Protein AF-A0A146LND1-F1 (afdb_monomer_lite)

Secondary structure (DSSP, 8-state):
------EEE-SSTT-S--EEE-SSHHHHHHHHHHHTT-EETTEE----PPPPPPPHHHHHHHHHHHTT--S-----SHHHHHHHHHHHHSTTTTS-HHHHHHHHHHHHHHHHHHHHHHHHHH-GGGHHHHHHTTT-

InterPro domains:
  IPR045850 tRNA (uracil(54)-C(5))-methyltransferase, metazoa type [PTHR45904] (4-134)

Radius of gyration: 28.23 Å; chains: 1; bounding box: 47×46×65 Å

Organism: Lygus hesperus (NCBI:txid30085)

pLDDT: mean 84.32, std 11.9, range [52.16, 97.31]

Foldseek 3Di:
DDQQWDDWADPDPPDPDIDTDHPDPVSVVVCQVVQDQDDDPNDGGHDDDDDPDPPPVVVVVVVCVVVVDPPPPPQPDPVSVVVVCCVVPPPPSVPDPVVVVVVVVVVVVVVVVVVLVVVCVVPVVCVVVSVVVVVD

Structure (mmCIF, N/CA/C/O backbone):
data_AF-A0A146LND1-F1
#
_entry.id   AF-A0A146LND1-F1
#
loop_
_atom_site.group_PDB
_atom_site.id
_atom_site.type_symbol
_atom_site.label_atom_id
_atom_site.label_alt_id
_atom_site.label_comp_id
_atom_site.label_asym_id
_atom_site.label_entity_id
_atom_site.label_seq_id
_atom_site.pdbx_PDB_ins_code
_atom_site.Cartn_x
_atom_site.Cartn_y
_atom_site.Cartn_z
_atom_site.occupancy
_atom_site.B_iso_or_equiv
_atom_site.auth_seq_id
_atom_site.auth_comp_id
_atom_site.auth_asym_id
_atom_site.auth_atom_id
_atom_site.pdbx_PDB_model_num
ATOM 1 N N . MET A 1 1 ? -1.379 -22.135 -39.440 1.00 59.41 1 MET A N 1
ATOM 2 C CA . MET A 1 1 ? -0.492 -21.142 -38.795 1.00 59.41 1 MET A CA 1
ATOM 3 C C . MET A 1 1 ? 0.489 -21.910 -37.921 1.00 59.41 1 MET A C 1
ATOM 5 O O . MET A 1 1 ? 0.164 -22.180 -36.775 1.00 59.41 1 MET A O 1
ATOM 9 N N . ASN A 1 2 ? 1.639 -22.322 -38.460 1.00 70.12 2 ASN A N 1
ATOM 10 C CA . ASN A 1 2 ? 2.648 -23.042 -37.677 1.00 70.12 2 ASN A CA 1
ATOM 11 C C . ASN A 1 2 ? 3.751 -22.055 -37.302 1.00 70.12 2 ASN A C 1
ATOM 13 O O . ASN A 1 2 ? 4.668 -21.817 -38.080 1.00 70.12 2 ASN A O 1
ATOM 17 N N . LEU A 1 3 ? 3.598 -21.429 -36.137 1.00 81.00 3 LEU A N 1
ATOM 18 C CA . LEU A 1 3 ? 4.595 -20.544 -35.546 1.00 81.00 3 LEU A CA 1
ATOM 19 C C . LEU A 1 3 ? 5.175 -21.231 -34.311 1.00 81.00 3 LEU A C 1
ATOM 21 O O . LEU A 1 3 ? 4.425 -21.737 -33.476 1.00 81.00 3 LEU A O 1
ATOM 25 N N . ASN A 1 4 ? 6.498 -21.241 -34.198 1.00 85.75 4 ASN A N 1
ATOM 26 C CA . ASN A 1 4 ? 7.204 -21.841 -33.074 1.00 85.75 4 ASN A CA 1
ATOM 27 C C . ASN A 1 4 ? 7.259 -20.841 -31.906 1.00 85.75 4 ASN A C 1
ATOM 29 O O . ASN A 1 4 ? 8.152 -20.007 -31.787 1.00 85.75 4 ASN A O 1
ATOM 33 N N . ILE A 1 5 ? 6.207 -20.853 -31.089 1.00 88.94 5 ILE A N 1
ATOM 34 C CA . ILE A 1 5 ? 6.020 -19.907 -29.986 1.00 88.94 5 ILE A CA 1
ATOM 35 C C . ILE A 1 5 ? 6.566 -20.522 -28.699 1.00 88.94 5 ILE A C 1
ATOM 37 O O . ILE A 1 5 ? 6.114 -21.578 -28.268 1.00 88.94 5 ILE A O 1
ATOM 41 N N . SER A 1 6 ? 7.481 -19.815 -28.035 1.00 89.62 6 SER A N 1
ATOM 42 C CA . SER A 1 6 ? 8.043 -20.242 -26.750 1.00 89.62 6 SER A CA 1
ATOM 43 C C . SER A 1 6 ? 7.145 -19.857 -25.571 1.00 89.62 6 SER A C 1
ATOM 45 O O . SER A 1 6 ? 6.941 -20.647 -24.650 1.00 89.62 6 SER A O 1
ATOM 47 N N . LYS A 1 7 ? 6.597 -18.634 -25.570 1.00 88.69 7 LYS A N 1
ATOM 48 C CA . LYS A 1 7 ? 5.768 -18.145 -24.458 1.00 88.69 7 LYS A CA 1
ATOM 49 C C . LYS A 1 7 ? 4.770 -17.089 -24.902 1.00 88.69 7 LYS A C 1
ATOM 51 O O . LYS A 1 7 ? 5.092 -16.238 -25.723 1.00 88.69 7 LYS A O 1
ATOM 56 N N . VAL A 1 8 ? 3.594 -17.084 -24.278 1.00 90.06 8 VAL A N 1
ATOM 57 C CA . VAL A 1 8 ? 2.606 -16.006 -24.410 1.00 90.06 8 VAL A CA 1
ATOM 58 C C . VAL A 1 8 ? 2.343 -15.405 -23.029 1.00 90.06 8 VAL A C 1
ATOM 60 O O . VAL A 1 8 ? 2.047 -16.131 -22.082 1.00 90.06 8 VAL A O 1
ATOM 63 N N . LYS A 1 9 ? 2.498 -14.083 -22.886 1.00 88.88 9 LYS A N 1
ATOM 64 C CA . LYS A 1 9 ? 2.273 -13.344 -21.632 1.00 88.88 9 LYS A CA 1
ATOM 65 C C . LYS A 1 9 ? 1.217 -12.262 -21.839 1.00 88.88 9 LYS A C 1
ATOM 67 O O . LYS A 1 9 ? 1.437 -11.333 -22.609 1.00 88.88 9 LYS A O 1
ATOM 72 N N . ALA A 1 10 ? 0.109 -12.333 -21.109 1.00 88.69 10 ALA A N 1
ATOM 73 C CA . ALA A 1 10 ? -0.846 -11.232 -21.031 1.00 88.69 10 ALA A CA 1
ATOM 74 C C . ALA A 1 10 ? -0.489 -10.318 -19.840 1.00 88.69 10 ALA A C 1
ATOM 76 O O . ALA A 1 10 ? -0.214 -10.835 -18.757 1.00 88.69 10 ALA A O 1
ATOM 77 N N . PRO A 1 11 ? -0.496 -8.982 -19.997 1.00 84.19 11 PRO A N 1
ATOM 78 C CA . PRO A 1 11 ? -0.196 -8.057 -18.902 1.00 84.19 11 PRO A CA 1
ATOM 79 C C . PRO A 1 11 ? -1.283 -8.039 -17.813 1.00 84.19 11 PRO A C 1
ATOM 81 O O . PRO A 1 11 ? -0.997 -7.685 -16.676 1.00 84.19 11 PRO A O 1
ATOM 84 N N . ALA A 1 12 ? -2.518 -8.432 -18.139 1.00 83.44 12 ALA A N 1
ATOM 85 C CA . ALA A 1 12 ? -3.626 -8.558 -17.193 1.00 83.44 12 ALA A CA 1
ATOM 86 C C . ALA A 1 12 ? -4.625 -9.631 -17.659 1.00 83.44 12 ALA A C 1
ATOM 88 O O . ALA A 1 12 ? -4.731 -9.900 -18.857 1.00 83.44 12 ALA A O 1
ATOM 89 N N . ILE A 1 13 ? -5.413 -10.181 -16.725 1.00 77.69 13 ILE A N 1
ATOM 90 C CA . ILE A 1 13 ? -6.394 -11.265 -16.959 1.00 77.69 13 ILE A CA 1
ATOM 91 C C . ILE A 1 13 ? -7.433 -10.910 -18.046 1.00 77.69 13 ILE A C 1
ATOM 93 O O . ILE A 1 13 ? -7.933 -11.795 -18.730 1.00 77.69 13 ILE A O 1
ATOM 97 N N . LYS A 1 14 ? -7.737 -9.618 -18.247 1.00 82.38 14 LYS A N 1
ATOM 98 C CA . LYS A 1 14 ? -8.683 -9.118 -19.269 1.00 82.38 14 LYS A CA 1
ATOM 99 C C . LYS A 1 14 ? -8.028 -8.196 -20.307 1.00 82.38 14 LYS A C 1
ATOM 101 O O . LYS A 1 14 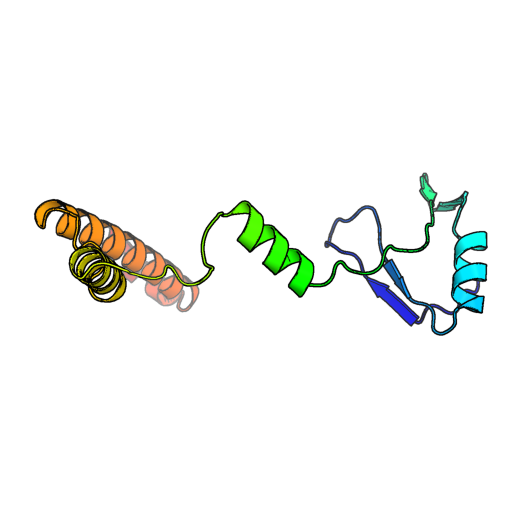? -8.683 -7.314 -20.861 1.00 82.38 14 LYS A O 1
ATOM 106 N N . SER A 1 15 ? -6.724 -8.345 -20.538 1.00 82.12 15 SER A N 1
ATOM 107 C CA . SER A 1 15 ? -6.015 -7.518 -21.518 1.00 82.12 15 SER A CA 1
ATOM 108 C C . SER A 1 15 ? -6.477 -7.811 -22.950 1.00 82.12 15 SER A C 1
ATOM 110 O O . SER A 1 15 ? -6.663 -8.966 -23.325 1.00 82.12 15 SER A O 1
ATOM 112 N N . LYS A 1 16 ? -6.602 -6.760 -23.772 1.00 85.81 16 LYS A N 1
ATOM 113 C CA . LYS A 1 16 ? -6.890 -6.857 -25.218 1.00 85.81 16 LYS A CA 1
ATOM 114 C C . LYS A 1 16 ? -5.655 -7.211 -26.063 1.00 85.81 16 LYS A C 1
ATOM 116 O O . LYS A 1 16 ? -5.769 -7.357 -27.273 1.00 85.81 16 LYS A O 1
ATOM 121 N N . TRP A 1 17 ? -4.485 -7.317 -25.436 1.00 88.31 17 TRP A N 1
ATOM 122 C CA . TRP A 1 17 ? -3.197 -7.556 -26.088 1.00 88.31 17 TRP A CA 1
ATOM 123 C C . TRP A 1 17 ? -2.313 -8.473 -25.237 1.00 88.31 17 TRP A C 1
ATOM 125 O O . TRP A 1 17 ? -2.488 -8.564 -24.016 1.00 88.31 17 TRP A O 1
ATOM 135 N N . ALA A 1 18 ? -1.367 -9.151 -25.883 1.00 90.50 18 ALA A N 1
ATOM 136 C CA . ALA A 1 18 ? -0.433 -10.076 -25.253 1.00 90.50 18 ALA A CA 1
ATOM 137 C C . ALA A 1 18 ? 0.949 -9.983 -25.911 1.00 90.50 18 ALA A C 1
ATOM 139 O O . ALA A 1 18 ? 1.072 -9.626 -27.080 1.00 90.50 18 ALA A O 1
ATOM 140 N N . TYR A 1 19 ? 1.981 -10.341 -25.155 1.00 90.88 19 TYR A N 1
ATOM 141 C CA . TYR A 1 19 ? 3.338 -10.515 -25.651 1.00 90.88 19 TYR A CA 1
ATOM 142 C C . TYR A 1 19 ? 3.549 -11.957 -26.086 1.00 90.88 19 TYR A C 1
ATOM 144 O O . TYR A 1 19 ? 3.202 -12.884 -25.352 1.00 90.88 19 TYR A O 1
ATOM 152 N N . VAL A 1 20 ? 4.177 -12.139 -27.242 1.00 91.06 20 VAL A N 1
ATOM 153 C CA . VAL A 1 20 ? 4.569 -13.447 -27.765 1.00 91.06 20 VAL A CA 1
ATOM 154 C C . VAL A 1 20 ? 6.092 -13.493 -27.830 1.00 91.06 20 VAL A C 1
ATOM 156 O O . VAL A 1 20 ? 6.721 -12.600 -28.391 1.00 91.06 20 VAL A O 1
ATOM 159 N N . CYS A 1 21 ? 6.684 -14.513 -27.218 1.00 90.31 21 CYS A N 1
ATOM 160 C CA . CYS A 1 21 ? 8.120 -14.759 -27.225 1.00 90.31 21 CYS A CA 1
ATOM 161 C C . CYS A 1 21 ? 8.437 -15.902 -28.192 1.00 90.31 21 CYS A C 1
ATOM 163 O O . CYS A 1 21 ? 7.810 -16.963 -28.126 1.00 90.31 21 CYS A O 1
ATOM 165 N N . PHE A 1 22 ? 9.445 -15.688 -29.032 1.00 91.44 22 PHE A N 1
ATOM 166 C CA . PHE A 1 22 ? 9.978 -16.660 -29.985 1.00 91.44 22 PHE A CA 1
ATOM 167 C C . PHE A 1 22 ? 11.398 -17.063 -29.565 1.00 91.44 22 PHE A C 1
ATOM 169 O O . PHE A 1 22 ? 12.083 -16.248 -28.940 1.00 91.44 22 PHE A O 1
ATOM 176 N N . PRO A 1 23 ? 11.843 -18.292 -29.868 1.00 90.19 23 PRO A N 1
ATOM 177 C CA . PRO A 1 23 ? 13.183 -18.756 -29.518 1.00 90.19 23 PRO A CA 1
ATOM 178 C C . PRO A 1 23 ? 14.282 -18.121 -30.388 1.00 90.19 23 PRO A C 1
ATOM 180 O O . PRO A 1 23 ? 15.410 -17.995 -29.921 1.00 90.19 23 PRO A O 1
ATOM 183 N N . SER A 1 24 ? 13.972 -17.680 -31.614 1.00 90.00 24 SER A N 1
ATOM 184 C CA . SER A 1 24 ? 14.918 -17.000 -32.508 1.00 90.00 24 SER A CA 1
ATOM 185 C C . SER A 1 24 ? 14.353 -15.696 -33.085 1.00 90.00 24 SER A C 1
ATOM 187 O O . SER A 1 24 ? 13.137 -15.488 -33.155 1.00 90.00 24 SER A O 1
ATOM 189 N N . ALA A 1 25 ? 15.247 -14.796 -33.512 1.00 88.62 25 ALA A N 1
ATOM 190 C CA . ALA A 1 25 ? 14.863 -13.540 -34.161 1.00 88.62 25 ALA A CA 1
ATOM 191 C C . ALA A 1 25 ? 14.183 -13.774 -35.523 1.00 88.62 25 ALA A C 1
ATOM 193 O O . ALA A 1 25 ? 13.220 -13.090 -35.858 1.00 88.62 25 ALA A O 1
ATOM 194 N N . GLU A 1 26 ? 14.619 -14.790 -36.269 1.00 90.00 26 GLU A N 1
ATOM 195 C CA . GLU A 1 26 ? 14.029 -15.147 -37.563 1.00 90.00 26 GLU A CA 1
ATOM 196 C C . GLU A 1 26 ? 12.573 -15.605 -37.426 1.00 90.00 26 GLU A C 1
ATOM 198 O O . GLU A 1 26 ? 11.707 -15.229 -38.217 1.00 90.00 26 GLU A O 1
ATOM 203 N N . GLU A 1 27 ? 12.276 -16.413 -36.405 1.00 88.50 27 GLU A N 1
ATOM 204 C CA . GLU A 1 27 ? 10.912 -16.864 -36.127 1.00 88.50 27 GLU A CA 1
ATOM 205 C C . GLU A 1 27 ? 10.026 -15.730 -35.612 1.00 88.50 27 GLU A C 1
ATOM 207 O O . GLU A 1 27 ? 8.843 -15.682 -35.955 1.00 88.50 27 GLU A O 1
ATOM 212 N N . ARG A 1 28 ? 10.597 -14.778 -34.860 1.00 90.44 28 ARG A N 1
ATOM 213 C CA . ARG A 1 28 ? 9.903 -13.543 -34.474 1.00 90.44 28 ARG A CA 1
ATOM 214 C C . ARG A 1 28 ? 9.463 -12.751 -35.703 1.00 90.44 28 ARG A C 1
ATOM 216 O O . ARG A 1 28 ? 8.312 -12.327 -35.747 1.00 90.44 28 ARG A O 1
ATOM 223 N N . ASP A 1 29 ? 10.333 -12.566 -36.691 1.00 90.44 29 ASP A N 1
ATOM 224 C CA . ASP A 1 29 ? 10.031 -11.745 -37.873 1.00 90.44 29 ASP A CA 1
ATOM 225 C C . ASP A 1 29 ? 9.032 -12.444 -38.815 1.00 90.44 29 ASP A C 1
ATOM 227 O O . ASP A 1 29 ? 8.101 -11.816 -39.335 1.00 90.44 29 ASP A O 1
ATOM 231 N N . LYS A 1 30 ? 9.131 -13.776 -38.939 1.00 89.31 30 LYS A N 1
ATOM 232 C CA . LYS A 1 30 ? 8.104 -14.614 -39.587 1.00 89.31 30 LYS A CA 1
ATOM 233 C C . LYS A 1 30 ? 6.757 -14.496 -38.870 1.00 89.31 30 LYS A C 1
ATOM 235 O O . LYS A 1 30 ? 5.721 -14.315 -39.515 1.00 89.31 30 LYS A O 1
ATOM 240 N N . GLY A 1 31 ? 6.767 -14.558 -37.539 1.00 88.12 31 GLY A N 1
ATOM 241 C CA . GLY A 1 31 ? 5.590 -14.375 -36.696 1.00 88.12 31 GLY A CA 1
ATOM 242 C C . GLY A 1 31 ? 4.969 -12.990 -36.847 1.00 88.12 31 GLY A C 1
ATOM 243 O O . GLY A 1 31 ? 3.755 -12.889 -36.994 1.00 88.12 31 GLY A O 1
ATOM 244 N N . LEU A 1 32 ? 5.783 -11.934 -36.891 1.00 89.88 32 LEU A N 1
ATOM 245 C CA . LEU A 1 32 ? 5.337 -10.555 -37.080 1.00 89.88 32 LEU A CA 1
ATOM 246 C C . LEU A 1 32 ? 4.608 -10.383 -38.415 1.00 89.88 32 LEU A C 1
ATOM 248 O O . LEU A 1 32 ? 3.494 -9.868 -38.438 1.00 89.88 32 LEU A O 1
ATOM 252 N N . THR A 1 33 ? 5.198 -10.877 -39.502 1.00 89.06 33 THR A N 1
ATOM 253 C CA . THR A 1 33 ? 4.611 -10.791 -40.849 1.00 89.06 33 THR A CA 1
ATOM 254 C C . THR A 1 33 ? 3.319 -11.603 -40.961 1.00 89.06 33 THR A C 1
ATOM 256 O O . THR A 1 33 ? 2.369 -11.173 -41.602 1.00 89.06 33 THR A O 1
ATOM 259 N N . THR A 1 34 ? 3.262 -12.768 -40.308 1.00 87.62 34 THR A N 1
ATOM 260 C CA . THR A 1 34 ? 2.100 -13.670 -40.369 1.00 87.62 34 THR A CA 1
ATOM 261 C C . THR A 1 34 ? 0.938 -13.199 -39.491 1.00 87.62 34 THR A C 1
ATOM 263 O O . THR A 1 34 ? -0.222 -13.386 -39.849 1.00 87.62 34 THR A O 1
ATOM 266 N N . LEU A 1 35 ? 1.230 -12.639 -38.311 1.00 87.44 35 LEU A N 1
ATOM 267 C CA . LEU A 1 35 ? 0.215 -12.221 -37.339 1.00 87.44 35 LEU A CA 1
ATOM 268 C C . LEU A 1 35 ? -0.322 -10.817 -37.621 1.00 87.44 35 LEU A C 1
ATOM 270 O O . LEU A 1 35 ? -1.473 -10.537 -37.285 1.00 87.44 35 LEU A O 1
ATOM 274 N N . ASN A 1 36 ? 0.481 -9.936 -38.221 1.00 89.25 36 ASN A N 1
ATOM 275 C CA . ASN A 1 36 ? 0.035 -8.591 -38.550 1.00 89.25 36 ASN A CA 1
ATOM 276 C C . ASN A 1 36 ? -0.986 -8.628 -39.698 1.00 89.25 36 ASN A C 1
ATOM 278 O O . ASN A 1 36 ? -0.681 -9.083 -40.796 1.00 89.25 36 ASN A O 1
ATOM 282 N N . GLY A 1 37 ? -2.207 -8.160 -39.444 1.00 84.69 37 GLY A N 1
ATOM 283 C CA . GLY A 1 37 ? -3.304 -8.193 -40.415 1.00 84.69 37 GLY A CA 1
ATOM 284 C C . GLY A 1 37 ? -4.093 -9.506 -40.443 1.00 84.69 37 GLY A C 1
ATOM 285 O O . GLY A 1 37 ? -5.069 -9.613 -41.186 1.00 84.69 37 GLY A O 1
ATOM 286 N N . ALA A 1 38 ? -3.738 -10.497 -39.619 1.00 85.62 38 ALA A N 1
ATOM 287 C CA . ALA A 1 38 ? -4.488 -11.745 -39.541 1.00 85.62 38 ALA A CA 1
ATOM 288 C C . ALA A 1 38 ? -5.875 -11.518 -38.917 1.00 85.62 38 ALA A C 1
ATOM 290 O O . ALA A 1 38 ? -6.013 -10.873 -37.873 1.00 85.62 38 ALA A O 1
ATOM 291 N N . LYS A 1 39 ? -6.920 -12.085 -39.528 1.00 86.38 39 LYS A N 1
ATOM 292 C CA . LYS A 1 39 ? -8.282 -12.038 -38.984 1.00 86.38 39 LYS A CA 1
ATOM 293 C C . LYS A 1 39 ? -8.448 -13.124 -37.925 1.00 86.38 39 LYS A C 1
ATOM 295 O O . LYS A 1 39 ? -8.420 -14.312 -38.237 1.00 86.38 39 LYS A O 1
ATOM 300 N N . PHE A 1 40 ? -8.645 -12.719 -36.675 1.00 82.50 40 PHE A N 1
ATOM 301 C CA . PHE A 1 40 ? -8.917 -13.621 -35.562 1.00 82.50 40 PHE A CA 1
ATOM 302 C C . PHE A 1 40 ? -10.292 -13.319 -34.969 1.00 82.50 40 PHE A C 1
ATOM 304 O O . PHE A 1 40 ? -10.549 -12.230 -34.451 1.00 82.50 40 PHE A O 1
ATOM 311 N N . LYS A 1 41 ? -11.198 -14.300 -35.051 1.00 84.19 41 LYS A N 1
ATOM 312 C CA . LYS A 1 41 ? -12.630 -14.112 -34.774 1.00 84.19 41 LYS A CA 1
ATOM 313 C C . LYS A 1 41 ? -13.182 -12.941 -35.611 1.00 84.19 41 LYS A C 1
ATOM 315 O O . LYS A 1 41 ? -13.153 -13.000 -36.838 1.00 84.19 41 LYS A O 1
ATOM 320 N N . ALA A 1 42 ? -13.654 -11.879 -34.959 1.00 82.62 42 ALA A N 1
ATOM 321 C CA . ALA A 1 42 ? -14.198 -10.678 -35.592 1.00 82.62 42 ALA A CA 1
ATOM 322 C C . ALA A 1 42 ? -13.214 -9.488 -35.619 1.00 82.62 42 ALA A C 1
ATOM 324 O O . ALA A 1 42 ? -13.603 -8.400 -36.029 1.00 82.62 42 ALA A O 1
ATOM 325 N N . ALA A 1 43 ? -11.962 -9.670 -35.183 1.00 81.69 43 ALA A N 1
ATOM 326 C CA . ALA A 1 43 ? -10.972 -8.598 -35.082 1.00 81.69 43 ALA A CA 1
ATOM 327 C C . ALA A 1 43 ? -9.760 -8.851 -35.990 1.00 81.69 43 ALA A C 1
ATOM 329 O O . ALA A 1 43 ? -9.365 -9.993 -36.227 1.00 81.69 43 ALA A O 1
ATOM 330 N N . ILE A 1 44 ? -9.161 -7.770 -36.485 1.00 88.25 44 ILE A N 1
ATOM 331 C CA . ILE A 1 44 ? -7.888 -7.804 -37.208 1.00 88.25 44 ILE A CA 1
ATOM 332 C C . ILE A 1 44 ? -6.779 -7.647 -36.170 1.00 88.25 44 ILE A C 1
ATOM 334 O O . ILE A 1 44 ? -6.774 -6.682 -35.405 1.00 88.25 44 ILE A O 1
ATOM 338 N N . LEU A 1 45 ? -5.868 -8.614 -36.113 1.00 88.12 45 LEU A N 1
ATOM 339 C CA . LEU A 1 45 ? -4.726 -8.562 -35.213 1.00 88.12 45 LEU A CA 1
ATOM 340 C C . LEU A 1 45 ? -3.698 -7.559 -35.738 1.00 88.12 45 LEU A C 1
ATOM 342 O O . LEU A 1 45 ? -3.368 -7.545 -36.922 1.00 88.12 45 LEU A O 1
ATOM 346 N N . GLN A 1 46 ? -3.172 -6.739 -34.836 1.00 88.12 46 GLN A N 1
ATOM 347 C CA . GLN A 1 46 ? -2.028 -5.874 -35.098 1.00 88.12 46 GLN A CA 1
ATOM 348 C C . GLN A 1 46 ? -0.844 -6.407 -34.305 1.00 88.12 46 GLN A C 1
ATOM 350 O O . GLN A 1 46 ? -0.950 -6.628 -33.096 1.00 88.12 46 GLN A O 1
ATOM 355 N N . ALA A 1 47 ? 0.277 -6.621 -34.986 1.00 90.38 47 ALA A N 1
ATOM 356 C CA . ALA A 1 47 ? 1.505 -7.083 -34.361 1.00 90.38 47 ALA A CA 1
ATOM 357 C C . ALA A 1 47 ? 2.605 -6.035 -34.562 1.00 90.38 47 ALA A C 1
ATOM 359 O O . ALA A 1 47 ? 2.810 -5.536 -35.665 1.00 90.38 47 ALA A O 1
ATOM 360 N N . LYS A 1 48 ? 3.308 -5.701 -33.478 1.00 90.56 48 LYS A N 1
ATOM 361 C CA . LYS A 1 48 ? 4.465 -4.797 -33.449 1.00 90.56 48 LYS A CA 1
ATOM 362 C C . LYS A 1 48 ? 5.574 -5.485 -32.658 1.00 90.56 48 LYS A C 1
ATOM 364 O O . LYS A 1 48 ? 5.288 -6.234 -31.721 1.00 90.56 48 LYS A O 1
ATOM 369 N N . VAL A 1 49 ? 6.831 -5.207 -32.998 1.00 89.56 49 VAL A N 1
ATOM 370 C CA . VAL A 1 49 ? 7.956 -5.526 -32.112 1.00 89.56 49 VAL A CA 1
ATOM 371 C C . VAL A 1 49 ? 7.745 -4.797 -30.784 1.00 89.56 49 VAL A C 1
ATOM 373 O O . VAL A 1 49 ? 7.532 -3.584 -30.760 1.00 89.56 49 VAL A O 1
ATOM 376 N N . ALA A 1 50 ? 7.741 -5.559 -29.691 1.00 86.62 50 ALA A N 1
ATOM 377 C CA . ALA A 1 50 ? 7.564 -5.011 -28.357 1.00 86.62 50 ALA A CA 1
ATOM 378 C C . ALA A 1 50 ? 8.752 -4.119 -27.996 1.00 86.62 50 ALA A C 1
ATOM 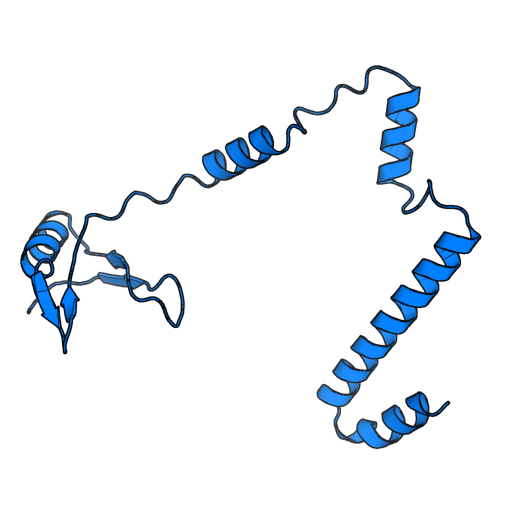380 O O . ALA A 1 50 ? 9.906 -4.514 -28.176 1.00 86.62 50 ALA A O 1
ATOM 381 N N . ASP A 1 51 ? 8.455 -2.940 -27.459 1.00 83.88 51 ASP A N 1
ATOM 382 C CA . ASP A 1 51 ? 9.483 -2.071 -26.908 1.00 83.88 51 ASP A CA 1
ATOM 383 C C . ASP A 1 51 ? 10.119 -2.777 -25.693 1.00 83.88 51 ASP A C 1
ATOM 385 O O . ASP A 1 51 ? 9.410 -3.454 -24.931 1.00 83.88 51 ASP A O 1
ATOM 389 N N . PRO A 1 52 ? 11.450 -2.686 -25.518 1.00 78.12 52 PRO A N 1
ATOM 390 C CA . PRO A 1 52 ? 12.113 -3.301 -24.381 1.00 78.12 52 PRO A CA 1
ATOM 391 C C . PRO A 1 52 ? 11.486 -2.791 -23.086 1.00 78.12 52 PRO A C 1
ATOM 393 O O . PRO A 1 52 ? 11.088 -1.626 -22.984 1.00 78.12 52 PRO A O 1
ATOM 396 N N . ALA A 1 53 ? 11.383 -3.675 -22.090 1.00 71.62 53 ALA A N 1
ATOM 397 C CA . ALA A 1 53 ? 10.861 -3.277 -20.795 1.00 71.62 53 ALA A CA 1
ATOM 398 C C . ALA A 1 53 ? 11.693 -2.086 -20.286 1.00 71.62 53 ALA A C 1
ATOM 400 O O . ALA A 1 53 ? 12.922 -2.184 -20.262 1.00 71.62 53 ALA A O 1
ATOM 401 N N . PRO A 1 54 ? 11.055 -0.966 -19.910 1.00 70.50 54 PRO A N 1
ATOM 402 C CA . PRO A 1 54 ? 11.778 0.184 -19.390 1.00 70.50 54 PRO A CA 1
ATOM 403 C C . PRO A 1 54 ? 12.579 -0.255 -18.168 1.00 70.50 54 PRO A C 1
ATOM 405 O O . PRO A 1 54 ? 12.030 -0.920 -17.283 1.00 70.50 54 PRO A O 1
ATOM 408 N N . ASP A 1 55 ? 13.862 0.107 -18.146 1.00 74.12 55 ASP A N 1
ATOM 409 C CA . ASP A 1 55 ? 14.783 -0.271 -17.081 1.00 74.12 55 ASP A CA 1
ATOM 410 C C . ASP A 1 55 ? 14.172 0.106 -15.714 1.00 74.12 55 ASP A C 1
ATOM 412 O O . ASP A 1 55 ? 13.806 1.273 -15.503 1.00 74.12 55 ASP A O 1
ATOM 416 N N . PRO A 1 56 ? 14.024 -0.859 -14.784 1.00 69.50 56 PRO A N 1
ATOM 417 C CA . PRO A 1 56 ? 13.516 -0.595 -13.443 1.00 69.50 56 PRO A CA 1
ATOM 418 C C . PRO A 1 56 ? 14.259 0.544 -12.737 1.00 69.50 56 PRO A C 1
ATOM 420 O O . PRO A 1 56 ? 13.641 1.311 -11.999 1.00 69.50 56 PRO A O 1
ATOM 423 N N . PHE A 1 57 ? 15.564 0.688 -12.982 1.00 67.69 57 PHE A N 1
ATOM 424 C CA . PHE A 1 57 ? 16.385 1.751 -12.413 1.00 67.69 57 PHE A CA 1
ATOM 425 C C . PHE A 1 57 ? 16.108 3.107 -13.054 1.00 67.69 57 PHE A C 1
ATOM 427 O O . PHE A 1 57 ? 16.103 4.114 -12.353 1.00 67.69 57 PHE A O 1
ATOM 434 N N . VAL A 1 58 ? 15.809 3.153 -14.354 1.00 69.62 58 VAL A N 1
ATOM 435 C CA . VAL A 1 58 ? 15.424 4.401 -15.033 1.00 69.62 58 VAL A CA 1
ATOM 436 C C . VAL A 1 58 ? 14.045 4.867 -14.568 1.00 69.62 58 VAL A C 1
ATOM 438 O O . VAL A 1 58 ? 13.843 6.064 -14.376 1.00 69.62 58 VAL A O 1
ATOM 441 N N . LYS A 1 59 ? 13.110 3.940 -14.316 1.00 67.00 59 LYS A N 1
ATOM 442 C CA . LYS A 1 59 ? 11.816 4.267 -13.696 1.00 67.00 59 LYS A CA 1
ATOM 443 C C . LYS A 1 59 ? 11.982 4.848 -12.297 1.00 67.00 59 LYS A C 1
ATOM 445 O O . LYS A 1 59 ? 11.505 5.953 -12.070 1.00 67.00 59 LYS A O 1
ATOM 450 N N . ARG A 1 60 ? 12.715 4.158 -11.415 1.00 65.88 60 ARG A N 1
ATOM 451 C CA . ARG A 1 60 ? 12.994 4.639 -10.050 1.00 65.88 60 ARG A CA 1
ATOM 452 C C . ARG A 1 60 ? 13.678 6.000 -10.060 1.00 65.88 60 ARG A C 1
ATOM 454 O O . ARG A 1 60 ? 13.227 6.907 -9.384 1.00 65.88 60 ARG A O 1
ATOM 461 N N . LYS A 1 61 ? 14.693 6.182 -10.906 1.00 67.38 61 LYS A N 1
ATOM 462 C CA . LYS A 1 61 ? 15.414 7.453 -11.027 1.00 67.38 61 LYS A CA 1
ATOM 463 C C . LYS A 1 61 ? 14.522 8.594 -11.526 1.00 67.38 61 LYS A C 1
ATOM 465 O O . LYS A 1 61 ? 14.683 9.726 -11.085 1.00 67.38 61 LYS A O 1
ATOM 470 N N . ASN A 1 62 ? 13.590 8.319 -12.438 1.00 66.19 62 ASN A N 1
ATOM 471 C CA . ASN A 1 62 ? 12.634 9.323 -12.910 1.00 66.19 62 ASN A CA 1
ATOM 472 C C . ASN A 1 62 ? 11.520 9.605 -11.893 1.00 66.19 62 ASN A C 1
ATOM 474 O O . ASN A 1 62 ? 11.046 10.736 -11.847 1.00 66.19 62 ASN A O 1
ATOM 478 N N . GLU A 1 63 ? 11.096 8.618 -11.101 1.00 65.06 63 GLU A N 1
ATOM 479 C CA . GLU A 1 63 ? 10.175 8.815 -9.972 1.00 65.06 63 GLU A CA 1
ATOM 480 C C . GLU A 1 63 ? 10.844 9.654 -8.877 1.00 65.06 63 GLU A C 1
ATOM 482 O O . GLU A 1 63 ? 10.315 10.701 -8.527 1.00 65.06 63 GLU A O 1
ATOM 487 N N . GLU A 1 64 ? 12.068 9.308 -8.468 1.00 63.53 64 GLU A N 1
ATOM 488 C CA . GLU A 1 64 ? 12.897 10.097 -7.541 1.00 63.53 64 GLU A CA 1
ATOM 489 C C . GLU A 1 64 ? 13.141 11.529 -8.055 1.00 63.53 64 GLU A C 1
ATOM 491 O O . GLU A 1 64 ? 13.115 12.492 -7.289 1.00 63.53 64 GLU A O 1
ATOM 496 N N . ALA A 1 65 ? 13.347 11.701 -9.367 1.00 62.09 65 ALA A N 1
ATOM 497 C CA . ALA A 1 65 ? 13.520 13.021 -9.974 1.00 62.09 65 ALA A CA 1
ATOM 498 C C . ALA A 1 65 ? 12.214 13.835 -10.051 1.00 62.09 65 ALA A C 1
ATOM 500 O O . ALA A 1 65 ? 12.268 15.063 -10.005 1.00 62.09 65 ALA A O 1
ATOM 501 N N . ARG A 1 66 ? 11.052 13.180 -10.178 1.00 59.22 66 ARG A N 1
ATOM 502 C CA . ARG A 1 66 ? 9.727 13.831 -10.188 1.00 59.22 66 ARG A CA 1
ATOM 503 C C . ARG A 1 66 ? 9.222 14.147 -8.783 1.00 59.22 66 ARG A C 1
ATOM 505 O O . ARG A 1 66 ? 8.525 15.141 -8.618 1.00 59.22 66 ARG A O 1
ATOM 512 N N . GLU A 1 67 ? 9.595 13.344 -7.791 1.00 54.97 67 GLU A N 1
ATOM 513 C CA . GLU A 1 67 ? 9.267 13.554 -6.375 1.00 54.97 67 GLU A CA 1
ATOM 514 C C . GLU A 1 67 ? 10.219 14.527 -5.662 1.00 54.97 67 GLU A C 1
ATOM 516 O O . GLU A 1 67 ? 10.071 14.760 -4.465 1.00 54.97 67 GLU A O 1
ATOM 521 N N . GLY A 1 68 ? 11.163 15.148 -6.380 1.00 53.81 68 GLY A N 1
ATOM 522 C CA . GLY A 1 68 ? 11.903 16.317 -5.895 1.00 53.81 68 GLY A CA 1
ATOM 523 C C . GLY A 1 68 ? 12.627 16.122 -4.558 1.00 53.81 68 GLY A C 1
ATOM 524 O O . GLY A 1 68 ? 12.845 17.098 -3.846 1.00 53.81 68 GLY A O 1
ATOM 525 N N . SER A 1 69 ? 12.990 14.894 -4.183 1.00 58.88 69 SER A N 1
ATOM 526 C CA . SER A 1 69 ? 13.585 14.617 -2.877 1.00 58.88 69 SER A CA 1
ATOM 527 C C . SER A 1 69 ? 14.399 13.324 -2.894 1.00 58.88 69 SER A C 1
ATOM 529 O O . SER A 1 69 ? 14.076 12.385 -3.610 1.00 58.88 69 SER A O 1
ATOM 531 N N . ASN A 1 70 ? 15.445 13.281 -2.067 1.00 52.56 70 ASN A N 1
ATOM 532 C CA . ASN A 1 70 ? 16.352 12.155 -1.794 1.00 52.56 70 ASN A CA 1
ATOM 533 C C . ASN A 1 70 ? 17.640 12.004 -2.620 1.00 52.56 70 ASN A C 1
ATOM 535 O O . ASN A 1 70 ? 18.262 10.941 -2.617 1.00 52.56 70 ASN A O 1
ATOM 539 N N . LYS A 1 71 ? 18.225 13.106 -3.104 1.00 55.97 71 LYS A N 1
ATOM 540 C CA . LYS A 1 71 ? 19.669 13.242 -2.832 1.00 55.97 71 LYS A CA 1
ATOM 541 C C . LYS A 1 71 ? 19.746 13.526 -1.342 1.00 55.97 71 LYS A C 1
ATOM 543 O O . LYS A 1 71 ? 19.313 14.608 -0.972 1.00 55.97 71 LYS A O 1
ATOM 548 N N . ARG A 1 72 ? 20.161 12.535 -0.530 1.00 55.41 72 ARG A N 1
ATOM 549 C CA . ARG A 1 72 ? 20.359 12.614 0.937 1.00 55.41 72 ARG A CA 1
ATOM 550 C C . ARG A 1 72 ? 20.371 14.073 1.375 1.00 55.41 72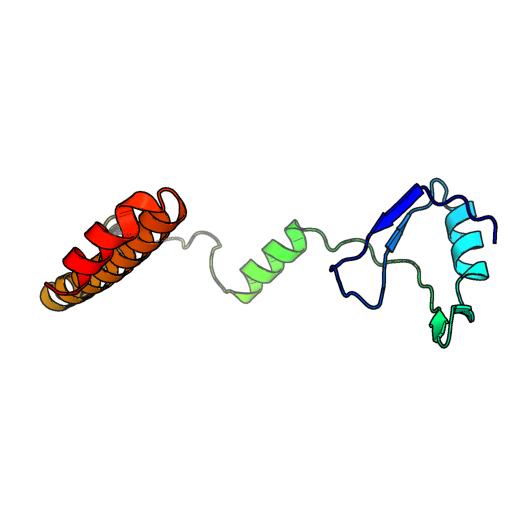 ARG A C 1
ATOM 552 O O . ARG A 1 72 ? 21.369 14.737 1.088 1.00 55.41 72 ARG A O 1
ATOM 559 N N . CYS A 1 73 ? 19.261 14.574 1.932 1.00 52.16 73 CYS A N 1
ATOM 560 C CA . CYS A 1 73 ? 19.204 15.957 2.389 1.00 52.16 73 CYS A CA 1
ATOM 561 C C . CYS A 1 73 ? 20.435 16.145 3.258 1.00 52.16 73 CYS A C 1
ATOM 563 O O . CYS A 1 73 ? 20.614 15.433 4.249 1.00 52.16 73 CYS A O 1
ATOM 565 N N . LYS A 1 74 ? 21.360 16.982 2.798 1.00 59.22 74 LYS A N 1
ATOM 566 C CA . LYS A 1 74 ? 22.503 17.353 3.603 1.00 59.22 74 LYS A CA 1
ATOM 567 C C . LYS A 1 74 ? 21.855 18.166 4.708 1.00 59.22 74 LYS A C 1
ATOM 569 O O . LYS A 1 74 ? 21.320 19.229 4.442 1.00 59.22 74 LYS A O 1
ATOM 574 N N . VAL A 1 75 ? 21.702 17.550 5.871 1.00 61.34 75 VAL A N 1
ATOM 575 C CA . VAL A 1 75 ? 21.045 18.185 7.003 1.00 61.34 75 VAL A CA 1
ATOM 576 C C . VAL A 1 75 ? 22.105 19.089 7.610 1.00 61.34 75 VAL A C 1
ATOM 578 O O . VAL A 1 75 ? 22.992 18.606 8.320 1.00 61.34 75 VAL A O 1
ATOM 581 N N . GLU A 1 76 ? 22.123 20.346 7.169 1.00 68.50 76 GLU A N 1
ATOM 582 C CA . GLU A 1 76 ? 23.252 21.259 7.381 1.00 68.50 76 GLU A CA 1
ATOM 583 C C . GLU A 1 76 ? 23.197 21.908 8.764 1.00 68.50 76 GLU A C 1
ATOM 585 O O . GLU A 1 76 ? 24.241 22.276 9.304 1.00 68.50 76 GLU A O 1
ATOM 590 N N . THR A 1 77 ? 22.010 21.979 9.377 1.00 82.38 77 THR A N 1
ATOM 591 C CA . THR A 1 77 ? 21.824 22.597 10.693 1.00 82.38 77 THR A CA 1
ATOM 592 C C . THR A 1 77 ? 21.452 21.582 11.784 1.00 82.38 77 THR A C 1
ATOM 594 O O . THR A 1 77 ? 20.743 20.604 11.524 1.00 82.38 77 THR A O 1
ATOM 597 N N . PRO A 1 78 ? 21.879 21.808 13.044 1.00 82.12 78 PRO A N 1
ATOM 598 C CA . PRO A 1 78 ? 21.467 20.978 14.180 1.00 82.12 78 PRO A CA 1
ATOM 599 C C . PRO A 1 78 ? 19.942 20.907 14.376 1.00 82.12 78 PRO A C 1
ATOM 601 O O . PRO A 1 78 ? 19.418 19.889 14.831 1.00 82.12 78 PRO A O 1
ATOM 604 N N . GLU A 1 79 ? 19.215 21.968 14.016 1.00 83.00 79 GLU A N 1
ATOM 605 C CA . GLU A 1 79 ? 17.753 22.021 14.125 1.00 83.00 79 GLU A CA 1
ATOM 606 C C . GLU A 1 79 ? 17.068 21.086 13.127 1.00 83.00 79 GLU A C 1
ATOM 608 O O . GLU A 1 79 ? 16.182 20.314 13.503 1.00 83.00 79 GLU A O 1
ATOM 613 N N . GLU A 1 80 ? 17.523 21.076 11.874 1.00 83.88 80 GLU A N 1
ATOM 614 C CA . GLU A 1 80 ? 17.026 20.138 10.870 1.00 83.88 80 GLU A CA 1
ATOM 615 C C . GLU A 1 80 ? 17.371 18.689 11.247 1.00 83.88 80 GLU A C 1
ATOM 617 O O . GLU A 1 80 ? 16.550 17.790 11.058 1.00 83.88 80 GLU A O 1
ATOM 622 N N . GLN A 1 81 ? 18.549 18.444 11.839 1.00 84.44 81 GLN A N 1
ATOM 623 C CA . GLN A 1 81 ? 18.940 17.108 12.315 1.00 84.44 81 GLN A CA 1
ATOM 624 C C . GLN A 1 81 ? 18.002 16.619 13.413 1.00 84.44 81 GLN A C 1
ATOM 626 O O . GLN A 1 81 ? 17.536 15.478 13.368 1.00 84.44 81 GLN A O 1
ATOM 631 N N . SER A 1 82 ? 17.670 17.496 14.359 1.00 85.31 82 SER A N 1
ATOM 632 C CA . SER A 1 82 ? 16.687 17.220 15.404 1.00 85.31 82 SER A CA 1
ATOM 633 C C . SER A 1 82 ? 15.299 16.936 14.821 1.00 85.31 82 SER A C 1
ATOM 635 O O . SER A 1 82 ? 14.645 15.969 15.218 1.00 85.31 82 SER A O 1
ATOM 637 N N . LEU A 1 83 ? 14.857 17.717 13.832 1.00 86.69 83 LEU A N 1
ATOM 638 C CA . LEU A 1 83 ? 13.559 17.537 13.179 1.00 86.69 83 LEU A CA 1
ATOM 639 C C . LEU A 1 83 ? 13.457 16.192 12.447 1.00 86.69 83 LEU A C 1
ATOM 641 O O . LEU A 1 83 ? 12.469 15.463 12.602 1.00 86.69 83 LEU A O 1
ATOM 645 N N . VAL A 1 84 ? 14.490 15.849 11.674 1.00 86.75 84 VAL A N 1
ATOM 646 C CA . VAL A 1 84 ? 14.595 14.566 10.972 1.00 86.75 84 VAL A CA 1
ATOM 647 C C . VAL A 1 84 ? 14.612 13.430 11.986 1.00 86.75 84 VAL A C 1
ATOM 649 O O . VAL A 1 84 ? 13.857 12.471 11.831 1.00 86.75 84 VAL A O 1
ATOM 652 N N . LEU A 1 85 ? 15.407 13.539 13.053 1.00 88.62 85 LEU A N 1
ATOM 653 C CA . LEU A 1 85 ? 15.474 12.516 14.091 1.00 88.62 85 LEU A CA 1
ATOM 654 C C . LEU A 1 85 ? 14.097 12.284 14.721 1.00 88.62 85 LEU A C 1
ATOM 656 O O . LEU A 1 85 ? 13.613 11.157 14.706 1.00 88.62 85 LEU A O 1
ATOM 660 N N . ARG A 1 86 ? 13.427 13.344 15.190 1.00 90.19 86 ARG A N 1
ATOM 661 C CA . ARG A 1 86 ? 12.088 13.266 15.804 1.00 90.19 86 ARG A CA 1
ATOM 662 C C . ARG A 1 86 ? 11.069 12.617 14.874 1.00 90.19 86 ARG A C 1
ATOM 664 O O . ARG A 1 86 ? 10.330 11.743 15.313 1.00 90.19 86 ARG A O 1
ATOM 671 N N . SER A 1 87 ? 11.086 12.985 13.595 1.00 88.12 87 SER A N 1
ATOM 672 C CA . SER A 1 87 ? 10.184 12.425 12.582 1.00 88.12 87 SER A CA 1
ATOM 673 C C . SER A 1 87 ? 10.430 10.941 12.310 1.00 88.12 87 SER A C 1
ATOM 675 O O . SER A 1 87 ? 9.485 10.222 12.003 1.00 88.12 87 SER A O 1
ATOM 677 N N . ASN A 1 88 ? 11.673 10.469 12.453 1.00 87.94 88 ASN A N 1
ATOM 678 C CA . ASN A 1 88 ? 12.024 9.064 12.243 1.00 87.94 88 ASN A CA 1
ATOM 679 C C . ASN A 1 88 ? 11.845 8.196 13.497 1.00 87.94 88 ASN A C 1
ATOM 681 O O . ASN A 1 88 ? 11.486 7.028 13.373 1.00 87.94 88 ASN A O 1
ATOM 685 N N . VAL A 1 89 ? 12.108 8.732 14.695 1.00 92.31 89 VAL A N 1
ATOM 686 C CA . VAL A 1 89 ? 12.096 7.936 15.938 1.00 92.31 89 VAL A CA 1
ATOM 687 C C . VAL A 1 89 ? 10.780 8.000 16.700 1.00 92.31 89 VAL A C 1
ATOM 689 O O . VAL A 1 89 ? 10.493 7.106 17.491 1.00 92.31 89 VAL A O 1
ATOM 692 N N . SER A 1 90 ? 9.985 9.050 16.493 1.00 90.38 90 SER A N 1
ATOM 693 C CA . SER A 1 90 ? 8.784 9.309 17.281 1.00 90.38 90 SER A CA 1
ATOM 694 C C . SER A 1 90 ? 7.603 9.623 16.360 1.00 90.38 90 SER A C 1
ATOM 696 O O . SER A 1 90 ? 7.428 10.762 15.919 1.00 90.38 90 SER A O 1
ATOM 698 N N . PRO A 1 91 ? 6.779 8.616 16.026 1.00 88.94 91 PRO A N 1
ATOM 699 C CA . PRO A 1 91 ? 5.576 8.827 15.234 1.00 88.94 91 PRO A CA 1
ATOM 700 C C . PRO A 1 91 ? 4.629 9.828 15.906 1.00 88.94 91 PRO A C 1
ATOM 702 O O . PRO A 1 91 ? 4.436 9.784 17.120 1.00 88.94 91 PRO A O 1
ATOM 705 N N . LEU A 1 92 ? 3.999 10.693 15.105 1.00 92.19 92 LEU A N 1
ATOM 706 C CA . LEU A 1 92 ? 3.044 11.717 15.559 1.00 92.19 92 LEU A CA 1
ATOM 707 C C . LEU A 1 92 ? 3.630 12.760 16.532 1.00 92.19 92 LEU A C 1
ATOM 709 O O . LEU A 1 92 ? 2.876 13.432 17.232 1.00 92.19 92 LEU A O 1
ATOM 713 N N . TRP A 1 93 ? 4.957 12.935 16.582 1.00 93.19 93 TRP A N 1
ATOM 714 C CA . TRP A 1 93 ? 5.610 13.868 17.515 1.00 93.19 93 TRP A CA 1
ATOM 715 C C . TRP A 1 93 ? 5.116 15.319 17.405 1.00 93.19 93 TRP A C 1
ATOM 717 O O . TRP A 1 93 ? 5.229 16.080 18.364 1.00 93.19 93 TRP A O 1
ATOM 727 N N . ASN A 1 94 ? 4.623 15.709 16.228 1.00 93.38 94 ASN A N 1
ATOM 728 C CA . ASN A 1 94 ? 4.130 17.043 15.899 1.00 93.38 94 ASN A CA 1
ATOM 729 C C . ASN A 1 94 ? 2.621 17.216 16.144 1.00 93.38 94 ASN A C 1
ATOM 731 O O . ASN A 1 94 ? 2.081 18.276 15.842 1.00 93.38 94 ASN A O 1
ATOM 735 N N . VAL A 1 95 ? 1.942 16.188 16.655 1.00 94.19 95 VAL A N 1
ATOM 736 C CA . VAL A 1 95 ? 0.498 16.184 16.914 1.00 94.19 95 VAL A CA 1
ATOM 737 C C . VAL A 1 95 ? 0.251 16.357 18.418 1.00 94.19 95 VAL A C 1
ATOM 739 O O . VAL A 1 95 ? 0.939 15.707 19.212 1.00 94.19 95 VAL A O 1
ATOM 742 N N . PRO A 1 96 ? -0.715 17.186 18.854 1.00 96.69 96 PRO A N 1
ATOM 743 C CA . PRO A 1 96 ? -1.097 17.284 20.262 1.00 96.69 96 PRO A CA 1
ATOM 744 C C . PRO A 1 96 ? -1.514 15.932 20.850 1.00 96.69 96 PRO A C 1
ATOM 746 O O . PRO A 1 96 ? -2.138 15.113 20.178 1.00 96.69 96 PRO A O 1
ATOM 749 N N . TYR A 1 97 ? -1.205 15.696 22.125 1.00 94.31 97 TYR A N 1
ATOM 750 C CA . TYR A 1 97 ? -1.411 14.387 22.756 1.00 94.31 97 TYR A CA 1
ATOM 751 C C . TYR A 1 97 ? -2.865 13.885 22.682 1.00 94.31 97 TYR A C 1
ATOM 753 O O . TYR A 1 97 ? -3.095 12.716 22.373 1.00 94.31 97 TYR A O 1
ATOM 761 N N . GLU A 1 98 ? -3.843 14.770 22.879 1.00 97.31 98 GLU A N 1
ATOM 762 C CA . GLU A 1 98 ? -5.269 14.421 22.794 1.00 97.31 98 GLU A CA 1
ATOM 763 C C . GLU A 1 98 ? -5.668 13.915 21.399 1.00 97.31 98 GLU A C 1
ATOM 765 O O . GLU A 1 98 ? -6.385 12.921 21.259 1.00 97.31 98 GLU A O 1
ATOM 770 N N . GLU A 1 99 ? -5.140 14.538 20.345 1.00 96.69 99 GLU A N 1
ATOM 771 C CA . GLU A 1 99 ? -5.369 14.105 18.965 1.00 96.69 99 GLU A CA 1
ATOM 772 C C . GLU A 1 99 ? -4.663 12.778 18.668 1.00 96.69 99 GLU A C 1
ATOM 774 O O . GLU A 1 99 ? -5.244 11.900 18.024 1.00 96.69 99 GLU A O 1
ATOM 779 N N . GLN A 1 100 ? -3.447 12.581 19.195 1.00 96.31 100 GLN A N 1
ATOM 780 C CA . GLN A 1 100 ? -2.754 11.296 19.082 1.00 96.31 100 GLN A CA 1
ATOM 781 C C . GLN A 1 100 ? -3.576 10.169 19.709 1.00 96.31 100 GLN A C 1
ATOM 783 O O . GLN A 1 100 ? -3.674 9.084 19.133 1.00 96.31 100 GLN A O 1
ATOM 788 N N . LEU A 1 101 ? -4.157 10.407 20.888 1.00 96.94 101 LEU A N 1
ATOM 789 C CA . LEU A 1 101 ? -4.964 9.417 21.591 1.00 96.94 101 LEU A CA 1
ATOM 790 C C . LEU A 1 101 ? -6.228 9.080 20.794 1.00 96.94 101 LEU A C 1
ATOM 792 O O . LEU A 1 101 ? -6.529 7.901 20.591 1.00 96.94 101 LEU A O 1
ATOM 796 N N . ALA A 1 102 ? -6.924 10.096 20.280 1.00 96.88 102 ALA A N 1
ATOM 797 C CA . ALA A 1 102 ? -8.101 9.911 19.438 1.00 96.88 102 ALA A CA 1
ATOM 798 C C . ALA A 1 102 ? -7.775 9.110 18.163 1.00 96.88 102 ALA A C 1
ATOM 800 O O . ALA A 1 102 ? -8.497 8.167 17.820 1.00 96.88 102 ALA A O 1
ATOM 801 N N . GLN A 1 103 ? -6.664 9.434 17.491 1.00 96.12 103 GLN A N 1
ATOM 802 C CA . GLN A 1 103 ? -6.208 8.721 16.298 1.00 96.12 103 GLN A CA 1
ATOM 803 C C . GLN A 1 103 ? -5.859 7.262 16.612 1.00 96.12 103 GLN A C 1
ATOM 805 O O . GLN A 1 103 ? -6.383 6.356 15.963 1.00 96.12 103 GLN A O 1
ATOM 810 N N . LYS A 1 104 ? -5.044 7.019 17.645 1.00 96.25 104 LYS A N 1
ATOM 811 C CA . LYS A 1 104 ? -4.656 5.666 18.071 1.00 96.25 104 LYS A CA 1
ATOM 812 C C . LYS A 1 104 ? -5.872 4.827 18.451 1.00 96.25 104 LYS A C 1
ATOM 814 O O . LYS A 1 104 ? -5.970 3.670 18.052 1.00 96.25 104 LYS A O 1
ATOM 819 N N . MET A 1 105 ? -6.835 5.411 19.165 1.00 97.06 105 MET A N 1
ATOM 820 C CA . MET A 1 105 ? -8.068 4.721 19.546 1.00 97.06 105 MET A CA 1
ATOM 821 C C . MET A 1 105 ? -8.911 4.352 18.317 1.00 97.06 105 MET A C 1
ATOM 823 O O . MET A 1 105 ? -9.456 3.249 18.236 1.00 97.06 105 MET A O 1
ATOM 827 N N . LYS A 1 106 ? -9.006 5.252 17.332 1.00 96.88 106 LYS A N 1
ATOM 828 C CA . LYS A 1 106 ? -9.697 4.985 16.065 1.00 96.88 106 LYS A CA 1
ATOM 829 C C . LYS A 1 106 ? -9.023 3.853 15.285 1.00 96.88 106 LYS A C 1
ATOM 831 O O . LYS A 1 106 ? -9.710 2.936 14.836 1.00 96.88 106 LYS A O 1
ATOM 836 N N . GLU A 1 107 ? -7.701 3.894 15.145 1.00 96.62 107 GLU A N 1
ATOM 837 C CA . GLU A 1 107 ? -6.922 2.855 14.462 1.00 96.62 107 GLU A CA 1
ATOM 838 C C . GLU A 1 107 ? -7.046 1.499 15.165 1.00 96.62 107 GLU A C 1
ATOM 840 O O . GLU A 1 107 ? -7.295 0.488 14.506 1.00 96.62 107 GLU A O 1
ATOM 845 N N . ALA A 1 108 ? -6.987 1.478 16.500 1.00 96.62 108 ALA A N 1
ATOM 846 C CA . ALA A 1 108 ? -7.190 0.272 17.298 1.00 96.62 108 ALA A CA 1
ATOM 847 C C . ALA A 1 108 ? -8.571 -0.354 17.047 1.00 96.62 108 ALA A C 1
ATOM 849 O O . ALA A 1 108 ? -8.668 -1.556 16.800 1.00 96.62 108 ALA A O 1
ATOM 850 N N . LYS A 1 109 ? -9.643 0.451 17.017 1.00 95.12 109 LYS A N 1
ATOM 851 C CA . LYS A 1 109 ? -11.000 -0.035 16.700 1.00 95.12 109 LYS A CA 1
ATOM 852 C C . LYS A 1 109 ? -11.090 -0.639 15.298 1.00 95.12 109 LYS A C 1
ATOM 854 O O . LYS A 1 109 ? -11.740 -1.668 15.111 1.00 95.12 109 LYS A O 1
ATOM 859 N N . ILE A 1 110 ? -10.450 -0.021 14.305 1.00 96.25 110 ILE A N 1
ATOM 860 C CA . ILE A 1 110 ? -10.412 -0.550 12.932 1.00 96.25 110 ILE A CA 1
ATOM 861 C C . ILE A 1 110 ? -9.668 -1.890 12.902 1.00 96.25 110 ILE A C 1
ATOM 863 O O . ILE A 1 110 ? -10.160 -2.853 12.309 1.00 96.25 110 ILE A O 1
ATOM 867 N N . LEU A 1 111 ? -8.513 -1.968 13.568 1.00 97.00 111 LEU A N 1
ATOM 868 C CA . LEU A 1 111 ? -7.705 -3.181 13.640 1.00 97.00 111 LEU A CA 1
ATOM 869 C C . LEU A 1 111 ? -8.464 -4.328 14.315 1.00 97.00 111 LEU A C 1
ATOM 871 O O . LEU A 1 111 ? -8.525 -5.419 13.756 1.00 97.00 111 LEU A O 1
ATOM 875 N N . ILE A 1 112 ? -9.094 -4.077 15.464 1.00 94.00 112 ILE A N 1
ATOM 876 C CA . ILE A 1 112 ? -9.887 -5.078 16.192 1.00 94.00 112 ILE A CA 1
ATOM 877 C C . ILE A 1 112 ? -11.040 -5.588 15.326 1.00 94.00 112 ILE A C 1
ATOM 879 O O . ILE A 1 112 ? -11.245 -6.796 15.229 1.00 94.00 112 ILE A O 1
ATOM 883 N N . ASN A 1 113 ? -11.760 -4.699 14.637 1.00 91.81 113 ASN A N 1
ATOM 884 C CA . ASN A 1 113 ? -12.838 -5.111 13.738 1.00 91.81 113 ASN A CA 1
ATOM 885 C C . ASN A 1 113 ? -12.335 -6.003 12.600 1.00 91.81 113 ASN A C 1
ATOM 887 O O . ASN A 1 113 ? -12.959 -7.022 12.295 1.00 91.81 113 ASN A O 1
ATOM 891 N N . ARG A 1 114 ? -11.197 -5.649 11.991 1.00 95.38 114 ARG A N 1
ATOM 892 C CA . ARG A 1 114 ? -10.567 -6.462 10.946 1.00 95.38 114 ARG A CA 1
ATOM 893 C C . ARG A 1 114 ? -10.173 -7.839 11.478 1.00 95.38 114 ARG A C 1
ATOM 895 O O . ARG A 1 114 ? -10.544 -8.841 10.875 1.00 95.38 114 ARG A O 1
ATOM 902 N N . LEU A 1 115 ? -9.494 -7.888 12.624 1.00 94.25 115 LEU A N 1
ATOM 903 C CA . LEU A 1 115 ? -9.105 -9.143 13.268 1.00 94.25 115 LEU A CA 1
ATOM 904 C C . LEU A 1 115 ? -10.326 -9.991 13.639 1.00 94.25 115 LEU A C 1
ATOM 906 O O . LEU A 1 115 ? -10.302 -11.200 13.446 1.00 94.25 115 LEU A O 1
ATOM 910 N N . GLY A 1 116 ? -11.417 -9.377 14.098 1.00 92.06 116 GLY A N 1
ATOM 911 C CA . GLY A 1 116 ? -12.668 -10.078 14.386 1.00 92.06 116 GLY A CA 1
ATOM 912 C C . GLY A 1 116 ? -13.306 -10.699 13.139 1.00 92.06 116 GLY A C 1
ATOM 913 O O . GLY A 1 116 ? -13.820 -11.816 13.198 1.00 92.06 116 GLY A O 1
ATOM 914 N N . VAL A 1 117 ? -13.250 -10.014 11.992 1.00 92.12 117 VAL A N 1
ATOM 915 C CA . VAL A 1 117 ? -13.701 -10.576 10.707 1.00 92.12 117 VAL A CA 1
ATOM 916 C C . VAL A 1 117 ? -12.816 -11.750 10.286 1.00 92.12 117 VAL A C 1
ATOM 918 O O . VAL A 1 117 ? -13.342 -12.808 9.935 1.00 92.12 117 VAL A O 1
ATOM 921 N N . ASP A 1 118 ? -11.495 -11.590 10.362 1.00 95.19 118 ASP A N 1
ATOM 922 C CA . ASP A 1 118 ? -10.535 -12.638 10.002 1.00 95.19 118 ASP A CA 1
ATOM 923 C C . ASP A 1 118 ? -10.655 -13.867 10.929 1.00 95.19 118 ASP A C 1
ATOM 925 O O . ASP A 1 118 ? -10.587 -15.010 10.464 1.00 95.19 118 ASP A O 1
ATOM 929 N N . LEU A 1 119 ? -10.938 -13.652 12.219 1.00 93.88 119 LEU A N 1
ATOM 930 C CA . LEU A 1 119 ? -11.174 -14.703 13.210 1.00 93.88 119 LEU A CA 1
ATOM 931 C C . LEU A 1 119 ? -12.390 -15.565 12.852 1.00 93.88 119 LEU A C 1
ATOM 933 O O . LEU A 1 119 ? -12.276 -16.789 12.818 1.00 93.88 119 LEU A O 1
ATOM 937 N N . VAL A 1 120 ? -13.536 -14.940 12.554 1.00 94.94 120 VAL A N 1
ATOM 938 C CA . VAL A 1 120 ? -14.778 -15.648 12.183 1.00 94.94 120 VAL A CA 1
ATOM 939 C C . VAL A 1 120 ? -14.643 -16.340 10.830 1.00 94.94 120 VAL A C 1
ATOM 941 O O . VAL A 1 120 ? -15.175 -17.429 10.633 1.00 94.94 120 VAL A O 1
ATOM 944 N N . LYS A 1 121 ? -13.918 -15.724 9.891 1.00 94.56 121 LYS A N 1
ATOM 945 C CA . LYS A 1 121 ? -13.636 -16.326 8.585 1.00 94.56 121 LYS A CA 1
ATOM 946 C C . LYS A 1 121 ? -12.822 -17.615 8.721 1.00 94.56 121 LYS A C 1
ATOM 948 O O . LYS A 1 121 ? -13.065 -18.5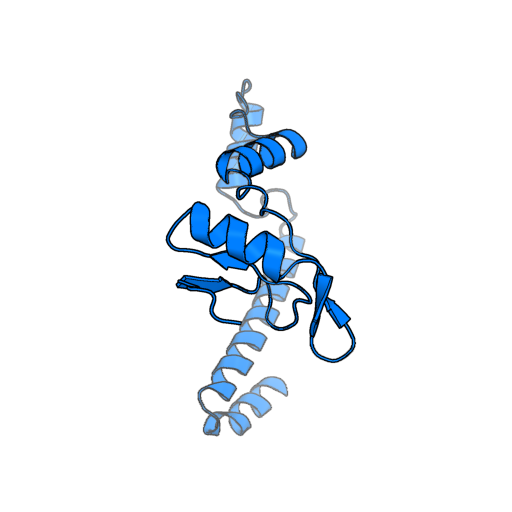58 7.976 1.00 94.56 121 LYS A O 1
ATOM 953 N N . THR A 1 122 ? -11.870 -17.639 9.652 1.00 95.88 122 THR A N 1
ATOM 954 C CA . THR A 1 122 ? -11.017 -18.807 9.916 1.00 95.88 122 THR A CA 1
ATOM 955 C C . THR A 1 122 ? -11.735 -19.855 10.768 1.00 95.88 122 THR A C 1
ATOM 957 O O . THR A 1 122 ? -11.543 -21.046 10.551 1.00 95.88 122 THR A O 1
ATOM 960 N N . ASN A 1 123 ? -12.595 -19.423 11.697 1.00 95.31 123 ASN A N 1
ATOM 961 C CA . ASN A 1 123 ? -13.302 -20.283 12.646 1.00 95.31 123 ASN A CA 1
ATOM 962 C C . ASN A 1 123 ? -14.813 -19.971 12.626 1.00 95.31 123 ASN A C 1
ATOM 964 O O . ASN A 1 123 ? -15.283 -19.146 13.421 1.00 95.31 123 ASN A O 1
ATOM 968 N N . PRO A 1 124 ? -15.594 -20.612 11.737 1.00 93.31 124 PRO A N 1
ATOM 969 C CA . PRO A 1 124 ? -17.024 -20.334 11.587 1.00 93.31 124 PRO A CA 1
ATOM 970 C C . PRO A 1 124 ? -17.846 -20.541 12.869 1.00 93.31 124 PRO A C 1
ATOM 972 O O . PRO A 1 124 ? -18.816 -19.814 13.095 1.00 93.31 124 PRO A O 1
ATOM 975 N N . ASP A 1 125 ? -17.434 -21.468 13.736 1.00 94.88 125 ASP A N 1
ATOM 976 C CA . ASP A 1 125 ? -18.123 -21.789 14.994 1.00 94.88 125 ASP A CA 1
ATOM 977 C C . ASP A 1 125 ? -18.132 -20.610 15.983 1.00 94.88 125 ASP A C 1
ATOM 979 O O . ASP A 1 125 ? -19.065 -20.442 16.770 1.00 94.88 125 ASP A O 1
ATOM 983 N N . LEU A 1 126 ? -17.141 -19.714 15.893 1.00 92.69 126 LEU A N 1
ATOM 984 C CA . LEU A 1 126 ? -17.039 -18.527 16.746 1.00 92.69 126 LEU A CA 1
ATOM 985 C C . LEU A 1 126 ? -17.987 -17.395 16.330 1.00 92.69 126 LEU A C 1
ATOM 987 O O . LEU A 1 126 ? -18.054 -16.367 17.006 1.00 92.69 126 LEU A O 1
ATOM 991 N N . ARG A 1 127 ? -18.750 -17.549 15.241 1.00 91.38 127 ARG A N 1
ATOM 992 C CA . ARG A 1 127 ? -19.603 -16.483 14.694 1.00 91.38 127 ARG A CA 1
ATOM 993 C C . ARG A 1 127 ? -20.649 -15.980 15.686 1.00 91.38 127 ARG A C 1
ATOM 995 O O . ARG A 1 127 ? -20.880 -14.775 15.761 1.00 91.38 127 ARG A O 1
ATOM 1002 N N . GLN A 1 128 ? -21.275 -16.877 16.449 1.00 91.69 128 GLN A N 1
ATOM 1003 C CA . GLN A 1 128 ? -22.281 -16.483 17.441 1.00 91.69 128 GLN A CA 1
ATOM 1004 C C . GLN A 1 128 ? -21.659 -15.678 18.584 1.00 91.69 128 GLN A C 1
ATOM 1006 O O . GLN A 1 128 ? -22.203 -14.648 18.976 1.00 91.69 128 GLN A O 1
ATOM 1011 N N . TRP A 1 129 ? -20.502 -16.118 19.083 1.00 91.31 129 TRP A N 1
ATOM 1012 C CA . TRP A 1 129 ? -19.762 -15.414 20.127 1.00 91.31 129 TRP A CA 1
ATOM 1013 C C . TRP A 1 129 ? -19.289 -14.037 19.643 1.00 91.31 129 TRP A C 1
ATOM 1015 O O . TRP A 1 129 ? -19.568 -13.031 20.289 1.00 91.31 129 TRP A O 1
ATOM 1025 N N . ALA A 1 130 ? -18.690 -13.962 18.452 1.00 89.19 130 ALA A N 1
ATOM 1026 C CA . ALA A 1 130 ? -18.208 -12.706 17.879 1.00 89.19 130 ALA A CA 1
ATOM 1027 C C . ALA A 1 130 ? -19.334 -11.687 17.626 1.00 89.19 130 ALA A C 1
ATOM 1029 O O . ALA A 1 130 ? -19.116 -10.486 17.754 1.00 89.19 130 ALA A O 1
ATOM 1030 N N . ASN A 1 131 ? -20.544 -12.144 17.284 1.00 88.00 131 ASN A N 1
ATOM 1031 C CA . ASN A 1 131 ? -21.702 -11.259 17.137 1.00 88.00 131 ASN A CA 1
ATOM 1032 C C . ASN A 1 131 ? -22.182 -10.688 18.479 1.00 88.00 131 ASN A C 1
ATOM 1034 O O . ASN A 1 131 ? -22.598 -9.534 18.508 1.00 88.00 131 ASN A O 1
ATOM 1038 N N . LYS A 1 132 ? -22.091 -11.449 19.582 1.00 90.75 132 LYS A N 1
ATOM 1039 C CA . LYS A 1 132 ? -22.397 -10.926 20.926 1.00 90.75 132 LYS A CA 1
ATOM 1040 C C . LYS A 1 132 ? -21.436 -9.803 21.314 1.00 90.75 132 LYS A C 1
AT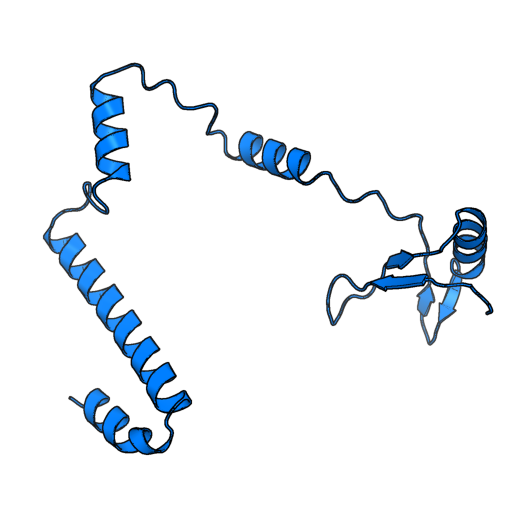OM 1042 O O . LYS A 1 132 ? -21.881 -8.763 21.768 1.00 90.75 132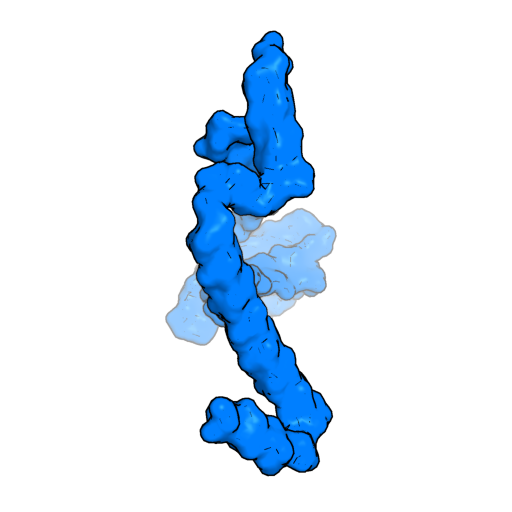 LYS A O 1
ATOM 1047 N N . GLN A 1 133 ? -20.144 -9.977 21.035 1.00 86.38 133 GLN A N 1
ATOM 1048 C CA . GLN A 1 133 ? -19.101 -8.988 21.344 1.00 86.38 133 GLN A CA 1
ATOM 1049 C C . GLN A 1 133 ? -19.199 -7.681 20.540 1.00 86.38 133 GLN A C 1
ATOM 1051 O O . GLN A 1 133 ? -18.530 -6.713 20.868 1.00 86.38 133 GLN A O 1
ATOM 1056 N N . LYS A 1 134 ? -19.997 -7.644 19.466 1.00 81.06 134 LYS A N 1
ATOM 1057 C CA . LYS A 1 134 ? -20.272 -6.415 18.701 1.00 81.06 134 LYS A CA 1
ATOM 1058 C C . LYS A 1 134 ? -21.493 -5.646 19.205 1.00 81.06 134 LYS A C 1
ATOM 1060 O O . LYS A 1 134 ? -21.717 -4.530 18.747 1.00 81.06 134 LYS A O 1
ATOM 1065 N N . ALA A 1 135 ? -22.326 -6.284 20.026 1.00 73.38 135 ALA A N 1
ATOM 1066 C CA . ALA A 1 135 ? -23.547 -5.698 20.568 1.00 73.38 135 ALA A CA 1
ATOM 1067 C C . ALA A 1 135 ? -23.320 -5.004 21.924 1.00 73.38 135 ALA A C 1
ATOM 1069 O O . ALA A 1 135 ? -24.198 -4.264 22.362 1.00 73.38 135 ALA A O 1
ATOM 1070 N N . GLU A 1 136 ? -22.169 -5.254 22.554 1.00 55.31 136 GLU A N 1
ATOM 1071 C CA . GLU A 1 136 ? -21.647 -4.562 23.742 1.00 55.31 136 GLU A CA 1
ATOM 1072 C C . GLU A 1 136 ? -20.773 -3.368 23.332 1.00 55.31 136 GLU A C 1
ATOM 1074 O O . GLU A 1 136 ? -20.890 -2.308 23.987 1.00 55.31 136 GLU A O 1
#

Sequence (136 aa):
MNLNISKVKAPAIKSKWAYVCFPSAEERDKGLTTLNGAKFKAAILQAKVADPAPDPFVKRKNEEAREGSNKRCKVETPEEQSLVLRSNVSPLWNVPYEEQLAQKMKEAKILINRLGVDLVKTNPDLRQWANKQKAE